Protein AF-A0A7W1RVR1-F1 (afdb_monomer_lite)

Structure (mmCIF, N/CA/C/O backbone):
data_AF-A0A7W1RVR1-F1
#
_entry.id   AF-A0A7W1RVR1-F1
#
loop_
_atom_site.group_PDB
_atom_site.id
_atom_site.type_symbol
_atom_site.label_atom_id
_atom_site.label_alt_id
_atom_site.label_comp_id
_atom_site.label_asym_id
_atom_site.label_entity_id
_atom_site.label_seq_id
_atom_site.pdbx_PDB_ins_code
_atom_site.Cartn_x
_atom_site.Cartn_y
_atom_site.Cartn_z
_atom_site.occupancy
_atom_site.B_iso_or_equiv
_atom_site.auth_seq_id
_atom_site.auth_comp_id
_atom_site.auth_asym_id
_atom_site.auth_atom_id
_atom_site.pdbx_PDB_model_num
ATOM 1 N N . ARG A 1 1 ? -21.016 -3.087 19.671 1.00 61.09 1 ARG A N 1
ATOM 2 C CA . ARG A 1 1 ? -20.432 -4.435 19.435 1.00 61.09 1 ARG A CA 1
ATOM 3 C C . ARG A 1 1 ? -19.611 -4.490 18.148 1.00 61.09 1 ARG A C 1
ATOM 5 O O . ARG A 1 1 ? -18.468 -4.891 18.239 1.00 61.09 1 ARG A O 1
ATOM 12 N N . GLN A 1 2 ? -20.128 -4.036 16.999 1.00 77.38 2 GLN A N 1
ATOM 13 C CA . GLN A 1 2 ? -19.439 -4.163 15.698 1.00 77.38 2 GLN A CA 1
ATOM 14 C C . GLN A 1 2 ? -18.038 -3.514 15.628 1.00 77.38 2 GLN A C 1
ATOM 16 O O . GLN A 1 2 ? -17.162 -4.081 14.994 1.00 77.38 2 GLN A O 1
ATOM 21 N N . ILE A 1 3 ? -17.794 -2.399 16.334 1.00 85.44 3 ILE A N 1
ATOM 22 C CA . ILE A 1 3 ? -16.462 -1.758 16.410 1.00 85.44 3 ILE A CA 1
ATOM 23 C C . ILE A 1 3 ? -15.432 -2.667 17.089 1.00 85.44 3 ILE A C 1
ATOM 25 O O . ILE A 1 3 ? -14.316 -2.808 16.605 1.00 85.44 3 ILE A O 1
ATOM 29 N N . ALA A 1 4 ? -15.809 -3.308 18.196 1.00 85.00 4 ALA A N 1
ATOM 30 C CA . ALA A 1 4 ? -14.904 -4.069 19.058 1.00 85.00 4 ALA A CA 1
ATOM 31 C C . ALA A 1 4 ? -14.282 -5.305 18.383 1.00 85.00 4 ALA A C 1
ATOM 33 O O . ALA A 1 4 ? -13.246 -5.781 18.828 1.00 85.00 4 ALA A O 1
ATOM 34 N N . THR A 1 5 ? -14.918 -5.824 17.332 1.00 87.44 5 THR A N 1
ATOM 35 C CA . THR A 1 5 ? -14.501 -7.043 16.623 1.00 87.44 5 THR A CA 1
ATOM 36 C C . THR A 1 5 ? -14.170 -6.795 15.150 1.00 87.44 5 THR A C 1
ATOM 38 O O . THR A 1 5 ? -14.006 -7.753 14.403 1.00 87.44 5 THR A O 1
ATOM 41 N N . ALA A 1 6 ? -14.141 -5.536 14.705 1.00 92.69 6 ALA A N 1
ATOM 42 C CA . ALA A 1 6 ? -13.803 -5.188 13.329 1.00 92.69 6 ALA A CA 1
ATOM 43 C C . ALA A 1 6 ? -12.314 -5.455 13.043 1.00 92.69 6 ALA A C 1
ATOM 45 O O . ALA A 1 6 ? -11.460 -5.127 13.870 1.00 92.69 6 ALA A O 1
ATOM 46 N N . ASP A 1 7 ? -12.005 -6.016 11.874 1.00 93.00 7 ASP A N 1
ATOM 47 C CA . ASP A 1 7 ? -10.626 -6.237 11.434 1.00 93.00 7 ASP A CA 1
ATOM 48 C C . ASP A 1 7 ? -10.039 -4.929 10.883 1.00 93.00 7 ASP A C 1
ATOM 50 O O . ASP A 1 7 ? -10.547 -4.359 9.917 1.00 93.00 7 ASP A O 1
ATOM 54 N N . GLN A 1 8 ? -8.956 -4.436 11.490 1.00 93.25 8 GLN A N 1
ATOM 55 C CA . GLN A 1 8 ? -8.316 -3.190 11.060 1.00 93.25 8 GLN A CA 1
ATOM 56 C C . GLN A 1 8 ? -7.695 -3.315 9.662 1.00 93.25 8 GLN A C 1
ATOM 58 O O . GLN A 1 8 ? -7.536 -2.308 8.967 1.00 93.25 8 GLN A O 1
ATOM 63 N N . ARG A 1 9 ? -7.384 -4.543 9.226 1.00 93.50 9 ARG A N 1
ATOM 64 C CA . ARG A 1 9 ? -6.828 -4.814 7.895 1.00 93.50 9 ARG A CA 1
ATOM 65 C C . ARG A 1 9 ? -7.814 -4.507 6.775 1.00 93.50 9 ARG A C 1
ATOM 67 O O . ARG A 1 9 ? -7.392 -4.262 5.656 1.00 93.50 9 ARG A O 1
ATOM 74 N N . GLU A 1 10 ? -9.113 -4.437 7.070 1.00 93.62 10 GLU A N 1
ATOM 75 C CA . GLU A 1 10 ? -10.102 -3.967 6.096 1.00 93.62 10 GLU A CA 1
ATOM 76 C C . GLU A 1 10 ? -9.943 -2.475 5.767 1.00 93.62 10 GLU A C 1
ATOM 78 O O . GLU A 1 10 ? -10.401 -2.032 4.717 1.00 93.62 10 GLU A O 1
ATOM 83 N N . LEU A 1 11 ? -9.309 -1.689 6.648 1.00 94.38 11 LEU A N 1
ATOM 84 C CA . LEU A 1 11 ? -9.061 -0.261 6.438 1.00 94.38 11 LEU A CA 1
ATOM 85 C C . LEU A 1 11 ? -7.697 -0.015 5.794 1.00 94.38 11 LEU A C 1
ATOM 87 O O . LEU A 1 11 ? -7.586 0.783 4.857 1.00 94.38 11 LEU A O 1
ATOM 91 N N . ILE A 1 12 ? -6.662 -0.675 6.313 1.00 95.06 12 ILE A N 1
ATOM 92 C CA . ILE A 1 12 ? -5.272 -0.463 5.915 1.00 95.06 12 ILE A CA 1
ATOM 93 C C . ILE A 1 12 ? -4.506 -1.778 5.834 1.00 95.06 12 ILE A C 1
ATOM 95 O O . ILE A 1 12 ? -4.597 -2.627 6.714 1.00 95.06 12 ILE A O 1
ATOM 99 N N . GLU A 1 13 ? -3.664 -1.904 4.819 1.00 94.69 13 GLU A N 1
ATOM 100 C CA . GLU A 1 13 ? -2.787 -3.052 4.647 1.00 94.69 13 GLU A CA 1
ATOM 101 C C . GLU A 1 13 ? -1.345 -2.606 4.419 1.00 94.69 13 GLU A C 1
ATOM 103 O O . GLU A 1 13 ? -1.063 -1.664 3.674 1.00 94.69 13 GLU A O 1
ATOM 108 N N . TYR A 1 14 ? -0.418 -3.330 5.037 1.00 94.38 14 TYR A N 1
ATOM 109 C CA . TYR A 1 14 ? 0.996 -3.266 4.701 1.00 94.38 14 TYR A CA 1
ATOM 110 C C . TYR A 1 14 ? 1.325 -4.457 3.802 1.00 94.38 14 TYR A C 1
ATOM 112 O O . TYR A 1 14 ? 1.321 -5.603 4.251 1.00 94.38 14 TYR A O 1
ATOM 120 N N . ARG A 1 15 ? 1.550 -4.191 2.514 1.00 94.69 15 ARG A N 1
ATOM 121 C CA . ARG A 1 15 ? 1.734 -5.215 1.479 1.00 94.69 15 ARG A CA 1
ATOM 122 C C . ARG A 1 15 ? 3.191 -5.293 1.045 1.00 94.69 15 ARG A C 1
ATOM 124 O O . ARG A 1 15 ? 3.850 -4.263 0.901 1.00 94.69 15 ARG A O 1
ATOM 131 N N . ARG A 1 16 ? 3.662 -6.503 0.740 1.00 96.56 16 ARG A N 1
ATOM 132 C CA . ARG A 1 16 ? 4.866 -6.724 -0.073 1.00 96.56 16 ARG A CA 1
ATOM 133 C C . ARG A 1 16 ? 4.431 -6.956 -1.510 1.00 96.56 16 ARG A C 1
ATOM 135 O O . ARG A 1 16 ? 3.526 -7.739 -1.766 1.00 96.56 16 ARG A O 1
ATOM 142 N N . THR A 1 17 ? 5.029 -6.226 -2.439 1.00 97.50 17 THR A N 1
ATOM 143 C CA . THR A 1 17 ? 4.596 -6.211 -3.838 1.00 97.50 17 THR A CA 1
ATOM 144 C C . THR A 1 17 ? 5.780 -6.281 -4.795 1.00 97.50 17 THR A C 1
ATOM 146 O O . THR A 1 17 ? 6.923 -6.082 -4.391 1.00 97.50 17 THR A O 1
ATOM 149 N N . ALA A 1 18 ? 5.538 -6.571 -6.069 1.00 97.69 18 ALA A N 1
ATOM 150 C CA . ALA A 1 18 ? 6.589 -6.749 -7.060 1.00 97.69 18 ALA A CA 1
ATOM 151 C C . ALA A 1 18 ? 7.508 -5.517 -7.178 1.00 97.69 18 ALA A C 1
ATOM 153 O O . ALA A 1 18 ? 7.054 -4.373 -7.334 1.00 97.69 18 ALA A O 1
ATOM 154 N N . CYS A 1 19 ? 8.820 -5.770 -7.153 1.00 97.25 19 CYS A N 1
ATOM 155 C CA . CYS A 1 19 ? 9.823 -4.789 -7.552 1.00 97.25 19 CYS A CA 1
ATOM 156 C C . CYS A 1 19 ? 9.846 -4.650 -9.084 1.00 97.25 19 CYS A C 1
ATOM 158 O O . CYS A 1 19 ? 9.251 -5.450 -9.809 1.00 97.25 19 CYS A O 1
ATOM 160 N N . ARG A 1 20 ? 10.564 -3.641 -9.590 1.00 97.69 20 ARG A N 1
ATOM 161 C CA . ARG A 1 20 ? 10.651 -3.341 -11.031 1.00 97.69 20 ARG A CA 1
ATOM 162 C C . ARG A 1 20 ? 11.251 -4.464 -11.880 1.00 97.69 20 ARG A C 1
ATOM 164 O O . ARG A 1 20 ? 11.086 -4.434 -13.088 1.00 97.69 20 ARG A O 1
ATOM 171 N N . TYR A 1 21 ? 11.893 -5.443 -11.262 1.00 97.88 21 TYR A N 1
ATOM 172 C CA . TYR A 1 21 ? 12.620 -6.513 -11.937 1.00 97.88 21 TYR A CA 1
ATOM 173 C C . TYR A 1 21 ? 11.928 -7.872 -11.800 1.00 97.88 21 TYR A C 1
ATOM 175 O O . TYR A 1 21 ? 12.167 -8.760 -12.606 1.00 97.88 21 TYR A O 1
ATOM 183 N N . CYS A 1 22 ? 11.019 -8.033 -10.826 1.00 97.50 22 CYS A N 1
ATOM 184 C CA . CYS A 1 22 ? 10.376 -9.312 -10.486 1.00 97.50 22 CYS A CA 1
ATOM 185 C C . CYS A 1 22 ? 9.814 -10.070 -11.691 1.00 97.50 22 CYS A C 1
ATOM 187 O O . CYS A 1 22 ? 9.899 -11.290 -11.738 1.00 97.50 22 CYS A O 1
ATOM 189 N N . HIS A 1 23 ? 9.208 -9.349 -12.633 1.00 97.00 23 HIS A N 1
ATOM 190 C CA . HIS A 1 23 ? 8.495 -9.937 -13.767 1.00 97.00 23 HIS A CA 1
ATOM 191 C C . HIS A 1 23 ? 8.995 -9.406 -15.114 1.00 97.00 23 HIS A C 1
ATOM 193 O O . HIS A 1 23 ? 8.296 -9.542 -16.120 1.00 97.00 23 HIS A O 1
ATOM 199 N N . GLY A 1 24 ? 10.173 -8.776 -15.129 1.00 96.75 24 GLY A N 1
ATOM 200 C CA . GLY A 1 24 ? 10.844 -8.375 -16.361 1.00 96.75 24 GLY A CA 1
ATOM 201 C C . GLY A 1 24 ? 11.454 -9.580 -17.074 1.00 96.75 24 GLY A C 1
ATOM 202 O O . GLY A 1 24 ? 11.754 -10.603 -16.453 1.00 96.75 24 GLY A O 1
ATOM 203 N N . ARG A 1 25 ? 11.642 -9.473 -18.393 1.00 95.81 25 ARG A N 1
ATOM 204 C CA . ARG A 1 25 ? 12.375 -10.495 -19.159 1.00 95.81 25 ARG A CA 1
ATOM 205 C C . ARG A 1 25 ? 13.773 -10.657 -18.564 1.00 95.81 25 ARG A C 1
ATOM 207 O O . ARG A 1 25 ? 14.455 -9.660 -18.381 1.00 95.81 25 ARG A O 1
ATOM 214 N N . SER A 1 26 ? 14.155 -11.887 -18.219 1.00 94.94 26 SER A N 1
ATOM 215 C CA . SER A 1 26 ? 15.440 -12.195 -17.566 1.00 94.94 26 SER A CA 1
ATOM 216 C C . SER A 1 26 ? 15.720 -11.391 -16.284 1.00 94.94 26 SER A C 1
ATOM 218 O O . SER A 1 26 ? 16.876 -11.170 -15.946 1.00 94.94 26 SER A O 1
ATOM 220 N N . TYR A 1 27 ? 14.672 -10.960 -15.571 1.00 96.25 27 TYR A N 1
ATOM 221 C CA . TYR A 1 27 ? 14.761 -10.039 -14.431 1.00 96.25 27 TYR A CA 1
ATOM 222 C C . TYR A 1 27 ? 15.372 -8.667 -14.749 1.00 96.25 27 TYR A C 1
ATOM 224 O O . TYR A 1 27 ? 15.849 -7.995 -13.843 1.00 96.25 27 TYR A O 1
ATOM 232 N N . ASP A 1 28 ? 15.317 -8.207 -16.000 1.00 96.94 28 ASP A N 1
ATOM 233 C CA . ASP A 1 28 ? 15.694 -6.837 -16.354 1.00 96.94 28 ASP A CA 1
ATOM 234 C C . ASP A 1 28 ? 14.623 -5.819 -15.923 1.00 96.94 28 ASP A C 1
ATOM 236 O O . ASP A 1 28 ? 13.469 -6.157 -15.636 1.00 96.94 28 ASP A O 1
ATOM 240 N N . TYR A 1 29 ? 14.993 -4.533 -15.895 1.00 97.06 29 TYR A N 1
ATOM 241 C CA . TYR A 1 29 ? 14.100 -3.459 -15.450 1.00 97.06 29 TYR A CA 1
ATOM 242 C C . TYR A 1 29 ? 12.839 -3.382 -16.319 1.00 97.06 29 TYR A C 1
ATOM 244 O O . TYR A 1 29 ? 12.897 -3.049 -17.506 1.00 97.06 29 TYR A O 1
ATOM 252 N N . GLN A 1 30 ? 11.684 -3.636 -15.708 1.00 97.38 30 GLN A N 1
ATOM 253 C CA . GLN A 1 30 ? 10.386 -3.583 -16.358 1.00 97.38 30 GLN A CA 1
ATOM 254 C C . GLN A 1 30 ? 9.750 -2.199 -16.210 1.00 97.38 30 GLN A C 1
ATOM 256 O O . GLN A 1 30 ? 9.581 -1.644 -15.115 1.00 97.38 30 GLN A O 1
ATOM 261 N N . ARG A 1 31 ? 9.315 -1.654 -17.342 1.00 97.19 31 ARG A N 1
ATOM 262 C CA . ARG A 1 31 ? 8.587 -0.387 -17.419 1.00 97.19 31 ARG A CA 1
ATOM 263 C C . ARG A 1 31 ? 7.086 -0.644 -17.488 1.00 97.19 31 ARG A C 1
ATOM 265 O O . ARG A 1 31 ? 6.612 -1.688 -17.934 1.00 97.19 31 ARG A O 1
ATOM 272 N N . THR A 1 32 ? 6.289 0.327 -17.063 1.00 97.19 32 THR A N 1
ATOM 273 C CA . THR A 1 32 ? 4.871 0.355 -17.438 1.00 97.19 32 THR A CA 1
ATOM 274 C C . THR A 1 32 ? 4.757 0.632 -18.938 1.00 97.19 32 THR A C 1
ATOM 276 O O . THR A 1 32 ? 5.664 1.188 -19.560 1.00 97.19 32 THR A O 1
ATOM 279 N N . ARG A 1 33 ? 3.605 0.307 -19.530 1.00 96.00 33 ARG A N 1
ATOM 280 C CA . ARG A 1 33 ? 3.318 0.633 -20.938 1.00 96.00 33 ARG A CA 1
ATOM 281 C C . ARG A 1 33 ? 3.525 2.113 -21.260 1.00 96.00 33 ARG A C 1
ATOM 283 O O . ARG A 1 33 ? 4.079 2.448 -22.302 1.00 96.00 33 ARG A O 1
ATOM 290 N N . GLY A 1 34 ? 3.094 2.992 -20.354 1.00 96.69 34 GLY A N 1
ATOM 291 C CA . GLY A 1 34 ? 3.227 4.438 -20.519 1.00 96.69 34 GLY A CA 1
ATOM 292 C C . GLY A 1 34 ? 4.680 4.912 -20.472 1.00 96.69 34 GLY A C 1
ATOM 293 O O . GLY A 1 34 ? 5.082 5.705 -21.322 1.00 96.69 34 GLY A O 1
ATOM 294 N N . GLU A 1 35 ? 5.466 4.401 -19.520 1.00 96.62 35 GLU A N 1
ATOM 295 C CA . GLU A 1 35 ? 6.897 4.712 -19.395 1.00 96.62 35 GLU A CA 1
ATOM 296 C C . GLU A 1 35 ? 7.670 4.249 -20.636 1.00 96.62 35 GLU A C 1
ATOM 298 O O . GLU A 1 35 ? 8.357 5.056 -21.254 1.00 96.62 35 GLU A O 1
ATOM 303 N N . LEU A 1 36 ? 7.486 2.998 -21.076 1.00 95.88 36 LEU A N 1
ATOM 304 C CA . LEU A 1 36 ? 8.197 2.475 -22.247 1.00 95.88 36 LEU A CA 1
ATOM 305 C C . LEU A 1 36 ? 7.842 3.243 -23.528 1.00 95.88 36 LEU A C 1
ATOM 307 O O . LEU A 1 36 ? 8.725 3.577 -24.311 1.00 95.88 36 LEU A O 1
ATOM 311 N N . ALA A 1 37 ? 6.564 3.571 -23.739 1.00 95.75 37 ALA A N 1
ATOM 312 C CA . ALA A 1 37 ? 6.140 4.357 -24.898 1.00 95.75 37 ALA A CA 1
ATOM 313 C C . ALA A 1 37 ? 6.686 5.794 -24.867 1.00 95.75 37 ALA A C 1
ATOM 315 O O . ALA A 1 37 ? 6.967 6.382 -25.913 1.00 95.75 37 ALA A O 1
ATOM 316 N N . LYS A 1 38 ? 6.816 6.395 -23.679 1.00 96.12 38 LYS A N 1
ATOM 317 C CA . LYS A 1 38 ? 7.451 7.707 -23.512 1.00 96.12 38 LYS A CA 1
ATOM 318 C C . LYS A 1 38 ? 8.938 7.636 -23.859 1.00 96.12 38 LYS A C 1
ATOM 320 O O . LYS A 1 38 ? 9.390 8.450 -24.661 1.00 96.12 38 LYS A O 1
ATOM 325 N N . ASP A 1 39 ? 9.648 6.654 -23.318 1.00 94.69 39 ASP A N 1
ATOM 326 C CA . ASP A 1 39 ? 11.086 6.486 -23.533 1.00 94.69 39 ASP A CA 1
ATOM 327 C C . ASP A 1 39 ? 11.392 6.158 -24.998 1.00 94.69 39 ASP A C 1
ATOM 329 O O . ASP A 1 39 ? 12.298 6.749 -25.583 1.00 94.69 39 ASP A O 1
ATOM 333 N N . ARG A 1 40 ? 10.565 5.318 -25.634 1.00 93.75 40 ARG A N 1
ATOM 334 C CA . ARG A 1 40 ? 10.669 5.018 -27.066 1.00 93.75 40 ARG A CA 1
ATOM 335 C C . ARG A 1 40 ? 10.502 6.265 -27.929 1.00 93.75 40 ARG A C 1
ATOM 337 O O . ARG A 1 40 ? 11.341 6.511 -28.783 1.00 93.75 40 ARG A O 1
ATOM 344 N N . ARG A 1 41 ? 9.480 7.091 -27.677 1.00 94.06 41 ARG A N 1
ATOM 345 C CA . ARG A 1 41 ? 9.282 8.356 -28.414 1.00 94.06 41 ARG A CA 1
ATOM 346 C C . ARG A 1 41 ? 10.441 9.330 -28.218 1.00 94.06 41 ARG A C 1
ATOM 348 O O . ARG A 1 41 ? 10.859 9.987 -29.167 1.00 94.06 41 ARG A O 1
ATOM 355 N N . ALA A 1 42 ? 10.958 9.433 -26.994 1.00 93.06 42 ALA A N 1
ATOM 356 C CA . ALA A 1 42 ? 12.112 10.278 -26.706 1.00 93.06 42 ALA A CA 1
ATOM 357 C C . ALA A 1 42 ? 13.350 9.797 -27.478 1.00 93.06 42 ALA A C 1
ATOM 359 O O . ALA A 1 42 ? 14.042 10.606 -28.092 1.00 93.06 42 ALA A O 1
ATOM 360 N N . TRP A 1 43 ? 13.582 8.488 -27.512 1.00 92.06 43 TRP A N 1
ATOM 361 C CA . TRP A 1 43 ? 14.668 7.887 -28.274 1.00 92.06 43 TRP A CA 1
ATOM 362 C C . TRP A 1 43 ? 14.498 8.063 -29.794 1.00 92.06 43 TRP A C 1
ATOM 364 O O . TRP A 1 43 ? 15.428 8.503 -30.465 1.00 92.06 43 TRP A O 1
ATOM 374 N N . GLU A 1 44 ? 13.297 7.834 -30.334 1.00 91.38 44 GLU A N 1
ATOM 375 C CA . GLU A 1 44 ? 12.970 8.069 -31.751 1.00 91.38 44 GLU A CA 1
ATOM 376 C C . GLU A 1 44 ? 13.211 9.529 -32.158 1.00 91.38 44 GLU A C 1
ATOM 378 O O . GLU A 1 44 ? 13.669 9.794 -33.265 1.00 91.38 44 GLU A O 1
ATOM 383 N N . SER A 1 45 ? 12.952 10.489 -31.264 1.00 91.00 45 SER A N 1
ATOM 384 C CA . SER A 1 45 ? 13.199 11.912 -31.538 1.00 91.00 45 SER A CA 1
ATOM 385 C C . SER A 1 45 ? 14.685 12.292 -31.587 1.00 91.00 45 SER A C 1
ATOM 387 O O . SER A 1 45 ? 15.038 13.308 -32.181 1.00 91.00 45 SER A O 1
ATOM 389 N N . GLN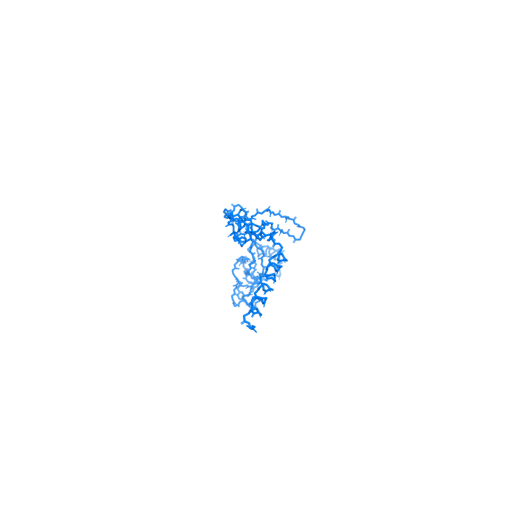 A 1 46 ? 15.553 11.485 -30.969 1.00 88.25 46 GLN A N 1
ATOM 390 C CA . GLN A 1 46 ? 17.005 11.692 -30.923 1.00 88.25 46 GLN A CA 1
ATOM 391 C C . GLN A 1 46 ? 17.741 10.919 -32.025 1.00 88.25 46 GLN A C 1
ATOM 393 O O . GLN A 1 46 ? 18.915 11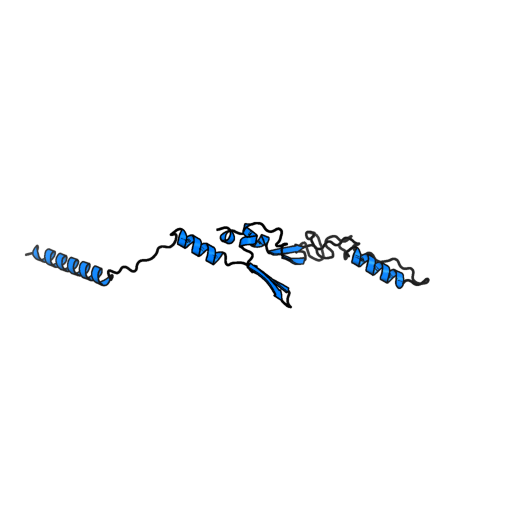.183 -32.288 1.00 88.25 46 GLN A O 1
ATOM 398 N N . GLN A 1 47 ? 17.054 9.988 -32.691 1.00 84.62 47 GLN A N 1
ATOM 399 C CA . GLN A 1 47 ? 17.593 9.254 -33.824 1.00 84.62 47 GLN A CA 1
ATOM 400 C C . GLN A 1 47 ? 17.924 10.197 -34.982 1.00 84.62 47 GLN A C 1
ATOM 402 O O . GLN A 1 47 ? 17.087 10.946 -35.487 1.00 84.62 47 GLN A O 1
ATOM 407 N N . THR A 1 48 ? 19.164 10.109 -35.453 1.00 77.69 48 THR A N 1
ATOM 408 C CA . THR A 1 48 ? 19.608 10.780 -36.676 1.00 77.69 48 THR A CA 1
ATOM 409 C C . THR A 1 48 ? 19.808 9.744 -37.774 1.00 77.69 48 THR A C 1
ATOM 411 O O . THR A 1 48 ? 20.004 8.562 -37.508 1.00 77.69 48 THR A O 1
ATOM 414 N N . ARG A 1 49 ? 19.827 10.170 -39.044 1.00 65.31 49 ARG A N 1
ATOM 415 C CA . ARG A 1 49 ? 20.072 9.256 -40.180 1.00 65.31 49 ARG A CA 1
ATOM 416 C C . ARG A 1 49 ? 21.390 8.464 -40.066 1.00 65.31 49 ARG A C 1
ATOM 418 O O . ARG A 1 49 ? 21.507 7.446 -40.738 1.00 65.31 49 ARG A O 1
ATOM 425 N N . ALA A 1 50 ? 22.341 8.926 -39.248 1.00 64.56 50 ALA A N 1
ATOM 426 C CA . ALA A 1 50 ? 23.655 8.320 -39.041 1.00 64.56 50 ALA A CA 1
ATOM 427 C C . ALA A 1 50 ? 23.756 7.411 -37.796 1.00 64.56 50 ALA A C 1
ATOM 429 O O . ALA A 1 50 ? 24.662 6.589 -37.741 1.00 64.56 50 ALA A O 1
ATOM 430 N N . SER A 1 51 ? 22.843 7.521 -36.824 1.00 62.94 51 SER A N 1
ATOM 431 C CA . SER A 1 51 ? 22.808 6.686 -35.612 1.00 62.94 51 SER A CA 1
ATOM 432 C C . SER A 1 51 ? 21.455 5.989 -35.556 1.00 62.94 51 SER A C 1
ATOM 434 O O . SER A 1 51 ? 20.494 6.498 -34.984 1.00 62.94 51 SER A O 1
ATOM 436 N N . LYS A 1 52 ? 21.388 4.841 -36.240 1.00 65.06 52 LYS A N 1
ATOM 437 C CA . LYS A 1 52 ? 20.261 3.907 -36.189 1.00 65.06 52 LYS A CA 1
ATOM 438 C C . LYS A 1 52 ? 20.611 2.727 -35.302 1.00 65.06 52 LYS A C 1
ATOM 440 O O . LYS A 1 52 ? 20.749 1.606 -35.784 1.00 65.06 52 LYS A O 1
ATOM 445 N N . ASP A 1 53 ? 20.763 2.996 -34.016 1.00 81.00 53 ASP A N 1
ATOM 446 C CA . ASP A 1 53 ? 20.802 1.911 -33.043 1.00 81.00 53 ASP A CA 1
ATOM 447 C C . ASP A 1 53 ? 19.387 1.349 -32.846 1.00 81.00 53 ASP A C 1
ATOM 449 O O . ASP A 1 53 ? 18.403 1.914 -33.338 1.00 81.00 53 ASP A O 1
ATOM 453 N N . ASN A 1 54 ? 19.275 0.209 -32.166 1.00 87.31 54 ASN A N 1
ATOM 454 C CA . ASN A 1 54 ? 17.990 -0.353 -31.755 1.00 87.31 54 ASN A CA 1
ATOM 455 C C . ASN A 1 54 ? 17.592 0.203 -30.384 1.00 87.31 54 ASN A C 1
ATOM 457 O O . ASN A 1 54 ? 18.447 0.465 -29.541 1.00 87.31 54 ASN A O 1
ATOM 461 N N . PHE A 1 55 ? 16.290 0.380 -30.159 1.00 90.06 55 PHE A N 1
ATOM 462 C CA . PHE A 1 55 ? 15.786 0.812 -28.859 1.00 90.06 55 PHE A CA 1
ATOM 463 C C . PHE A 1 55 ? 15.949 -0.320 -27.850 1.00 90.06 55 PHE A C 1
ATOM 465 O O . PHE A 1 55 ? 15.481 -1.433 -28.096 1.00 90.06 55 PHE A O 1
ATOM 472 N N . ASP A 1 56 ? 16.567 -0.020 -26.712 1.00 91.00 56 ASP A N 1
ATOM 473 C CA . ASP A 1 56 ? 16.659 -0.964 -25.608 1.00 91.00 56 ASP A CA 1
ATOM 474 C C . ASP A 1 56 ? 15.321 -1.053 -24.865 1.00 91.00 56 ASP A C 1
ATOM 476 O O . ASP A 1 56 ? 14.866 -0.111 -24.208 1.00 91.00 56 ASP A O 1
ATOM 480 N N . GLU A 1 57 ? 14.676 -2.210 -24.973 1.00 92.12 57 GLU A N 1
ATOM 481 C CA . GLU A 1 57 ? 13.434 -2.485 -24.261 1.00 92.12 57 GLU A CA 1
ATOM 482 C C . GLU A 1 57 ? 13.649 -2.907 -22.805 1.00 92.12 57 GLU A C 1
ATOM 484 O O . GLU A 1 57 ? 12.674 -2.929 -22.046 1.00 92.12 57 GLU A O 1
ATOM 489 N N . ALA A 1 58 ? 14.882 -3.250 -22.417 1.00 94.31 58 ALA A N 1
ATOM 490 C CA . ALA A 1 58 ? 15.222 -3.861 -21.138 1.00 94.31 58 ALA A CA 1
ATOM 491 C C . ALA A 1 58 ? 14.262 -5.029 -20.803 1.00 94.31 58 ALA A C 1
ATOM 493 O O . ALA A 1 58 ? 13.975 -5.893 -21.644 1.00 94.31 58 ALA A O 1
ATOM 494 N N . GLY A 1 59 ? 13.673 -5.008 -19.603 1.00 94.44 59 GLY A N 1
ATOM 495 C CA . GLY A 1 59 ? 12.721 -6.011 -19.122 1.00 94.44 59 GLY A CA 1
ATOM 496 C C . GLY A 1 59 ? 11.346 -5.977 -19.793 1.00 94.44 59 GLY A C 1
ATOM 497 O O . GLY A 1 59 ? 10.504 -6.813 -19.464 1.00 94.44 59 GLY A O 1
ATOM 498 N N . GLY A 1 60 ? 11.112 -5.059 -20.736 1.00 94.88 60 GLY A N 1
ATOM 499 C CA . GLY A 1 60 ? 9.858 -4.913 -21.473 1.00 94.88 60 GLY A CA 1
ATOM 500 C C . GLY A 1 60 ? 8.822 -4.025 -20.779 1.00 94.88 60 GLY A C 1
ATOM 501 O O . GLY A 1 60 ? 9.107 -3.319 -19.806 1.00 94.88 60 GLY A O 1
ATOM 502 N N . ASP A 1 61 ? 7.599 -4.035 -21.314 1.00 93.81 61 ASP A N 1
ATOM 503 C CA . ASP A 1 61 ? 6.451 -3.341 -20.737 1.00 93.81 61 ASP A CA 1
ATOM 504 C C . ASP A 1 61 ? 5.669 -4.231 -19.755 1.00 93.81 61 ASP A C 1
ATOM 506 O O . ASP A 1 61 ? 5.963 -5.408 -19.548 1.00 93.81 61 ASP A O 1
ATOM 510 N N . GLY A 1 62 ? 4.631 -3.658 -19.142 1.00 94.56 62 GLY A N 1
ATOM 511 C CA . GLY A 1 62 ? 3.685 -4.413 -18.320 1.00 94.56 62 GLY A CA 1
ATOM 512 C C . GLY A 1 62 ? 4.046 -4.509 -16.842 1.00 94.56 62 GLY A C 1
ATOM 513 O O . GLY A 1 62 ? 3.440 -5.319 -16.138 1.00 94.56 62 GLY A O 1
ATOM 514 N N . PHE A 1 63 ? 4.962 -3.665 -16.347 1.00 97.38 63 PHE A N 1
ATOM 515 C CA . PHE A 1 63 ? 5.185 -3.557 -14.908 1.00 97.38 63 PHE A CA 1
ATOM 516 C C . PHE A 1 63 ? 3.860 -3.281 -14.196 1.00 97.38 63 PHE A C 1
ATOM 518 O O . PHE A 1 63 ? 3.200 -2.267 -14.442 1.00 97.38 63 PHE A O 1
ATOM 525 N N . ASN A 1 64 ? 3.487 -4.193 -13.304 1.00 96.38 64 ASN A N 1
ATOM 526 C CA . ASN A 1 64 ? 2.364 -4.017 -12.409 1.00 96.38 64 ASN A CA 1
ATOM 527 C C . ASN A 1 64 ? 2.870 -4.078 -10.976 1.00 96.38 64 ASN A C 1
ATOM 529 O O . ASN A 1 64 ? 3.214 -5.137 -10.450 1.00 96.38 64 ASN A O 1
ATOM 533 N N . ALA A 1 65 ? 2.846 -2.908 -10.357 1.00 94.75 65 ALA A N 1
ATOM 534 C CA . ALA A 1 65 ? 3.286 -2.696 -9.006 1.00 94.75 65 ALA A CA 1
ATOM 535 C C . ALA A 1 65 ? 2.500 -3.562 -8.006 1.00 94.75 65 ALA A C 1
ATOM 537 O O . ALA A 1 65 ? 3.071 -3.935 -6.999 1.00 94.75 65 ALA A O 1
ATOM 538 N N . THR A 1 66 ? 1.234 -3.907 -8.254 1.00 95.25 66 THR A N 1
ATOM 539 C CA . THR A 1 66 ? 0.393 -4.638 -7.289 1.00 95.25 66 THR A CA 1
ATOM 540 C C . THR A 1 66 ? 0.539 -6.156 -7.349 1.00 95.25 66 THR A C 1
ATOM 542 O O . THR A 1 66 ? -0.150 -6.838 -6.598 1.00 95.25 66 THR A O 1
ATOM 545 N N . ARG A 1 67 ? 1.344 -6.702 -8.268 1.00 96.38 67 ARG A N 1
ATOM 546 C CA . ARG A 1 67 ? 1.570 -8.153 -8.346 1.00 96.38 67 ARG A CA 1
ATOM 547 C C . ARG A 1 67 ? 2.377 -8.631 -7.149 1.00 96.38 67 ARG A C 1
ATOM 549 O O . ARG A 1 67 ? 3.145 -7.859 -6.576 1.00 96.38 67 ARG A O 1
ATOM 556 N N . ASP A 1 68 ? 2.257 -9.915 -6.846 1.00 97.19 68 ASP A N 1
ATOM 557 C CA . ASP A 1 68 ? 3.113 -10.545 -5.850 1.00 97.19 68 ASP A CA 1
ATOM 558 C C . ASP A 1 68 ? 4.586 -10.516 -6.298 1.00 97.19 68 ASP A C 1
ATOM 560 O O . ASP A 1 68 ? 4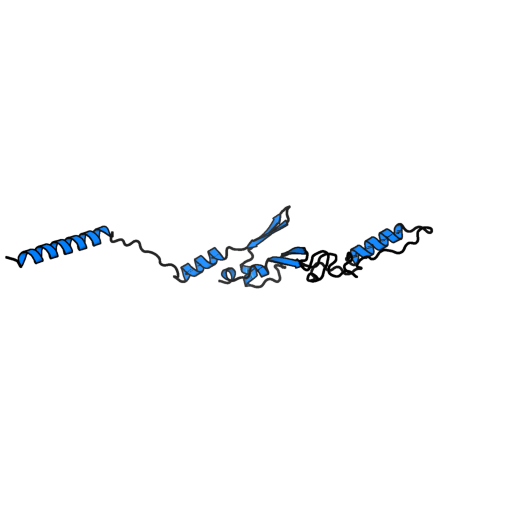.873 -10.559 -7.508 1.00 97.19 68 ASP A O 1
ATOM 564 N N . PRO A 1 69 ? 5.534 -10.414 -5.351 1.00 97.88 69 PRO A N 1
ATOM 565 C CA . PRO A 1 69 ? 6.957 -10.536 -5.641 1.00 97.88 69 PRO A CA 1
ATOM 566 C C . PRO A 1 69 ? 7.275 -11.894 -6.271 1.00 97.88 69 PRO A C 1
ATOM 568 O O . PRO A 1 69 ? 6.689 -12.912 -5.908 1.00 97.88 69 PRO A O 1
ATOM 571 N N . HIS A 1 70 ? 8.218 -11.925 -7.213 1.00 97.12 70 HIS A N 1
ATOM 572 C CA . HIS A 1 70 ? 8.683 -13.197 -7.759 1.00 97.12 70 HIS A CA 1
ATOM 573 C C . HIS A 1 70 ? 9.674 -13.838 -6.773 1.00 97.12 70 HIS A C 1
ATOM 575 O O . HIS A 1 70 ? 10.675 -13.185 -6.468 1.00 97.12 70 HIS A O 1
ATOM 581 N N . PRO A 1 71 ? 9.457 -15.086 -6.308 1.00 97.38 71 PRO A N 1
ATOM 582 C CA . PRO A 1 71 ? 10.269 -15.705 -5.252 1.00 97.38 71 PRO A CA 1
ATOM 583 C C . PRO A 1 71 ? 11.752 -15.816 -5.624 1.00 97.38 71 PRO A C 1
ATOM 585 O O . PRO A 1 71 ? 12.620 -15.636 -4.782 1.00 97.38 71 PRO A O 1
ATOM 588 N N . GLU A 1 72 ? 12.046 -16.040 -6.904 1.00 97.38 72 GLU A N 1
ATOM 589 C CA . GLU A 1 72 ? 13.417 -16.145 -7.426 1.00 97.38 72 GLU A CA 1
ATOM 590 C C . GLU A 1 72 ? 13.973 -14.820 -7.979 1.00 97.38 72 GLU A C 1
ATOM 592 O O . GLU A 1 72 ? 14.972 -14.819 -8.689 1.00 97.38 72 GLU A O 1
ATOM 597 N N . CYS A 1 73 ? 13.327 -13.677 -7.710 1.00 97.62 73 CYS A N 1
ATOM 598 C CA . CYS A 1 73 ? 13.839 -12.396 -8.196 1.00 97.62 73 CYS A CA 1
ATOM 599 C C . CYS A 1 73 ? 15.239 -12.129 -7.610 1.00 97.62 73 CYS A C 1
ATOM 601 O O . CYS A 1 73 ? 15.347 -12.043 -6.389 1.00 97.62 73 CYS A O 1
ATOM 603 N N . PRO A 1 74 ? 16.286 -11.927 -8.429 1.00 97.25 74 PRO A N 1
ATOM 604 C CA . PRO A 1 74 ? 17.645 -11.710 -7.935 1.00 97.25 74 PRO A CA 1
ATOM 605 C C . PRO A 1 74 ? 17.827 -10.332 -7.286 1.00 97.25 74 PRO A C 1
ATOM 607 O O . PRO A 1 74 ? 18.733 -10.152 -6.485 1.00 97.25 74 PRO A O 1
ATOM 610 N N . GLU A 1 75 ? 16.956 -9.371 -7.603 1.00 97.12 75 GLU A N 1
ATOM 611 C CA . GLU A 1 75 ? 17.057 -7.994 -7.106 1.00 97.12 75 GLU A CA 1
ATOM 612 C C . GLU A 1 75 ? 16.435 -7.824 -5.721 1.00 97.12 75 GLU A C 1
ATOM 614 O O . GLU A 1 75 ? 16.990 -7.159 -4.852 1.00 97.12 75 GLU A O 1
ATOM 619 N N . CYS A 1 76 ? 15.257 -8.415 -5.501 1.00 97.12 76 CYS A N 1
ATOM 620 C CA . CYS A 1 76 ? 14.578 -8.338 -4.208 1.00 97.12 76 CYS A CA 1
ATOM 621 C C . CYS A 1 76 ? 14.560 -9.664 -3.445 1.00 97.12 76 CYS A C 1
ATOM 623 O O . CYS A 1 76 ? 13.912 -9.724 -2.412 1.00 97.12 76 CYS A O 1
ATOM 625 N N . PHE A 1 77 ? 15.188 -10.728 -3.949 1.00 97.06 77 PHE A N 1
ATOM 626 C CA . PHE A 1 77 ? 15.275 -12.046 -3.301 1.00 97.06 77 PHE A CA 1
ATOM 627 C C . PHE A 1 77 ? 13.919 -12.622 -2.855 1.00 97.06 77 PHE A C 1
ATOM 629 O O . PHE A 1 77 ? 13.804 -13.212 -1.787 1.00 97.06 77 PHE A O 1
ATOM 636 N N . GLY A 1 78 ? 12.860 -12.382 -3.635 1.00 96.94 78 GLY A N 1
ATOM 637 C CA . GLY A 1 78 ? 11.496 -12.800 -3.283 1.00 96.94 78 GLY A CA 1
ATOM 638 C C . GLY A 1 78 ? 10.775 -11.942 -2.240 1.00 96.94 78 GLY A C 1
ATOM 639 O O . GLY A 1 78 ? 9.572 -12.098 -2.061 1.00 96.94 78 GLY A O 1
ATOM 640 N N . GLU A 1 79 ? 11.451 -10.982 -1.615 1.00 97.19 79 GLU A N 1
ATOM 641 C CA . GLU A 1 79 ? 10.884 -10.143 -0.554 1.00 97.19 79 GLU A CA 1
ATOM 642 C C . GLU A 1 79 ? 9.959 -9.038 -1.093 1.00 97.19 79 GLU A C 1
ATOM 644 O O . GLU A 1 79 ? 8.964 -8.665 -0.470 1.00 97.19 79 GLU A O 1
ATOM 649 N N . GLY A 1 80 ? 10.269 -8.503 -2.274 1.00 97.06 80 GLY A N 1
ATOM 650 C CA . GLY A 1 80 ? 9.515 -7.415 -2.895 1.00 97.06 80 GLY A CA 1
ATOM 651 C C . GLY A 1 80 ? 9.625 -6.073 -2.167 1.00 97.06 80 GLY A C 1
ATOM 652 O O . GLY A 1 80 ? 10.423 -5.885 -1.251 1.00 97.06 80 GLY A O 1
ATOM 653 N N . VAL A 1 81 ? 8.803 -5.120 -2.602 1.00 97.69 81 VAL A N 1
ATOM 654 C CA . VAL A 1 81 ? 8.777 -3.731 -2.130 1.00 97.69 81 VAL A CA 1
ATOM 655 C C . VAL A 1 81 ? 7.569 -3.507 -1.236 1.00 97.69 81 VAL A C 1
ATOM 657 O O . VAL A 1 81 ? 6.437 -3.852 -1.600 1.00 97.69 81 VAL A O 1
ATOM 660 N N . GLU A 1 82 ? 7.812 -2.906 -0.081 1.00 96.12 82 GLU A N 1
ATOM 661 C CA . GLU A 1 82 ? 6.791 -2.502 0.865 1.00 96.12 82 GLU A CA 1
ATOM 662 C C . GLU A 1 82 ? 5.915 -1.371 0.336 1.00 96.12 82 GLU A C 1
ATOM 664 O O . GLU A 1 82 ? 6.391 -0.369 -0.201 1.00 96.12 82 GLU A O 1
ATOM 669 N N . ARG A 1 83 ? 4.599 -1.520 0.501 1.00 94.44 83 ARG A N 1
ATOM 670 C CA . ARG A 1 83 ? 3.629 -0.466 0.215 1.00 94.44 83 ARG A CA 1
ATOM 671 C C . ARG A 1 83 ? 2.496 -0.482 1.219 1.00 94.44 83 ARG A C 1
ATOM 673 O O . ARG A 1 83 ? 1.919 -1.527 1.510 1.00 94.44 83 ARG A O 1
ATOM 680 N N . VAL A 1 84 ? 2.138 0.709 1.682 1.00 93.25 84 VAL A N 1
ATOM 681 C CA . VAL A 1 84 ? 0.913 0.931 2.447 1.00 93.25 84 VAL A CA 1
ATOM 682 C C . VAL A 1 84 ? -0.244 1.073 1.464 1.00 93.25 84 VAL A C 1
ATOM 684 O O . VAL A 1 84 ? -0.169 1.853 0.513 1.00 93.25 84 VAL A O 1
ATOM 687 N N . TYR A 1 85 ? -1.312 0.318 1.691 1.00 93.75 85 TYR A N 1
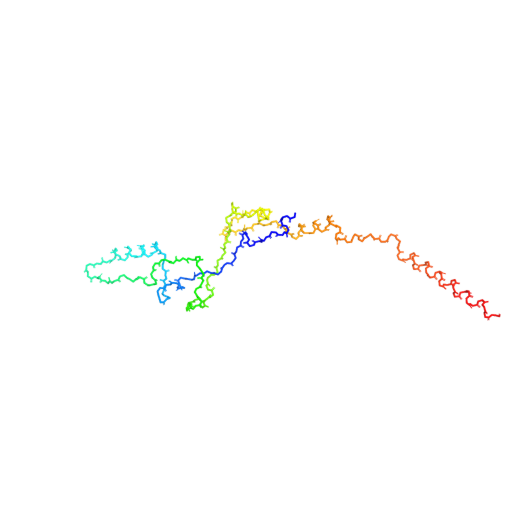ATOM 688 C CA . TYR A 1 85 ? -2.540 0.382 0.918 1.00 93.75 85 TYR A CA 1
ATOM 689 C C . TYR A 1 85 ? -3.702 0.758 1.831 1.00 93.75 85 TYR A C 1
ATOM 691 O O . TYR A 1 85 ? -3.968 0.083 2.820 1.00 93.75 85 TYR A O 1
ATOM 699 N N . VAL A 1 86 ? -4.394 1.840 1.490 1.00 94.62 86 VAL A N 1
ATOM 700 C CA . VAL A 1 86 ? -5.618 2.264 2.174 1.00 94.62 86 VAL A CA 1
ATOM 701 C C . VAL A 1 86 ? -6.801 1.840 1.314 1.00 94.62 86 VAL A C 1
ATOM 703 O O . VAL A 1 86 ? -6.842 2.149 0.121 1.00 94.62 86 VAL A O 1
ATOM 706 N N . HIS A 1 87 ? -7.746 1.117 1.906 1.00 95.00 87 HIS A N 1
ATOM 707 C CA . HIS A 1 87 ? -8.909 0.602 1.190 1.00 95.00 87 HIS A CA 1
ATOM 708 C C . HIS A 1 87 ? -9.897 1.718 0.837 1.00 95.00 87 HIS A C 1
ATOM 710 O O . HIS A 1 87 ? -9.996 2.738 1.520 1.00 95.00 87 HIS A O 1
ATOM 716 N N . ASP A 1 88 ? -10.659 1.515 -0.242 1.00 94.75 88 ASP A N 1
ATOM 717 C CA . ASP A 1 88 ? -11.737 2.429 -0.621 1.00 94.75 88 ASP A CA 1
ATOM 718 C C . ASP A 1 88 ? -12.848 2.372 0.430 1.00 94.75 88 ASP A C 1
ATOM 720 O O . ASP A 1 88 ? -13.563 1.373 0.552 1.00 94.75 88 ASP A O 1
ATOM 724 N N . THR A 1 89 ? -13.015 3.475 1.158 1.00 93.44 89 THR A N 1
ATOM 725 C CA . THR A 1 89 ? -13.963 3.578 2.269 1.00 93.44 89 THR A CA 1
ATOM 726 C C . THR A 1 89 ? -15.412 3.329 1.849 1.00 93.44 89 THR A C 1
ATOM 728 O O . THR A 1 89 ? -16.224 2.912 2.669 1.00 93.44 89 THR A O 1
ATOM 731 N N . ARG A 1 90 ? -15.748 3.500 0.562 1.00 93.31 90 ARG A N 1
ATOM 732 C CA . ARG A 1 90 ? -17.092 3.235 0.016 1.00 93.31 90 ARG A CA 1
ATOM 733 C C . ARG A 1 90 ? -17.422 1.746 -0.092 1.00 93.31 90 ARG A C 1
ATOM 735 O O . ARG A 1 90 ? -18.570 1.402 -0.354 1.00 93.31 90 ARG A O 1
ATOM 742 N N . ARG A 1 91 ? -16.419 0.873 0.028 1.00 94.38 91 ARG A N 1
ATOM 743 C CA . ARG A 1 91 ? -16.535 -0.582 -0.163 1.00 94.38 91 ARG A CA 1
ATOM 744 C C . ARG A 1 91 ? -16.215 -1.380 1.100 1.00 94.38 91 ARG A C 1
ATOM 746 O O . ARG A 1 91 ? -16.055 -2.594 1.022 1.00 94.38 91 ARG A O 1
ATOM 753 N N . LEU A 1 92 ? -16.107 -0.706 2.240 1.00 93.81 92 LEU A N 1
ATOM 754 C CA . LEU A 1 92 ? -15.858 -1.340 3.529 1.00 93.81 92 LEU A CA 1
ATOM 755 C C . LEU A 1 92 ? -17.075 -2.138 4.004 1.00 93.81 92 LEU A C 1
ATOM 757 O O . LEU A 1 92 ? -18.220 -1.789 3.704 1.00 93.81 92 LEU A O 1
ATOM 761 N N . SER A 1 93 ? -16.826 -3.188 4.788 1.00 94.00 93 SER A N 1
ATOM 762 C CA . SER A 1 93 ? -17.892 -3.883 5.506 1.00 94.00 93 SER A CA 1
ATOM 763 C C . SER A 1 93 ? -18.567 -2.956 6.524 1.00 94.00 93 SER A C 1
ATOM 765 O O . SER A 1 93 ? -17.998 -1.954 6.960 1.00 94.00 93 SER A O 1
ATOM 767 N N . ALA A 1 94 ? -19.777 -3.310 6.963 1.00 93.12 94 ALA A N 1
ATOM 768 C CA . ALA A 1 94 ? -20.477 -2.553 8.001 1.00 93.12 94 ALA A CA 1
ATOM 769 C C . ALA A 1 94 ? -19.653 -2.437 9.302 1.00 93.12 94 ALA A C 1
ATOM 771 O O . ALA A 1 94 ? -19.627 -1.376 9.921 1.00 93.12 94 ALA A O 1
ATOM 772 N N . SER A 1 95 ? -18.927 -3.493 9.690 1.00 92.69 95 SER A N 1
ATOM 773 C CA . SER A 1 95 ? -18.041 -3.481 10.861 1.00 92.69 95 SER A CA 1
ATOM 774 C C . SER A 1 95 ? -16.848 -2.545 10.689 1.00 92.69 95 SER A C 1
ATOM 776 O O . SER A 1 95 ? -16.565 -1.758 11.594 1.00 92.69 95 SER A O 1
ATOM 778 N N . ALA A 1 96 ? -16.181 -2.583 9.533 1.00 93.38 96 ALA A N 1
ATOM 779 C CA . ALA A 1 96 ? -15.058 -1.697 9.242 1.00 93.38 96 ALA A CA 1
ATOM 780 C C . ALA A 1 96 ? -15.502 -0.228 9.129 1.00 93.38 96 ALA A C 1
ATOM 782 O O . ALA A 1 96 ? -14.802 0.663 9.608 1.00 93.38 96 ALA A O 1
ATOM 783 N N . LEU A 1 97 ? -16.699 0.033 8.589 1.00 93.94 97 LEU A N 1
ATOM 784 C CA . LEU A 1 97 ? -17.305 1.368 8.583 1.00 93.94 97 LEU A CA 1
ATOM 785 C C . LEU A 1 97 ? -17.550 1.900 9.995 1.00 93.94 97 LEU A C 1
ATOM 787 O O . LEU A 1 97 ? -17.272 3.065 10.251 1.00 93.94 97 LEU A O 1
ATOM 791 N N . CYS A 1 98 ? -18.031 1.066 10.922 1.00 93.50 98 CYS A N 1
ATOM 792 C CA . CYS A 1 98 ? -18.183 1.487 12.314 1.00 93.50 98 CYS A CA 1
ATOM 793 C C . CYS A 1 98 ? -16.836 1.782 12.989 1.00 93.50 98 CYS A C 1
ATOM 795 O O . CYS A 1 98 ? -16.785 2.613 13.890 1.00 93.50 98 CYS A O 1
ATOM 797 N 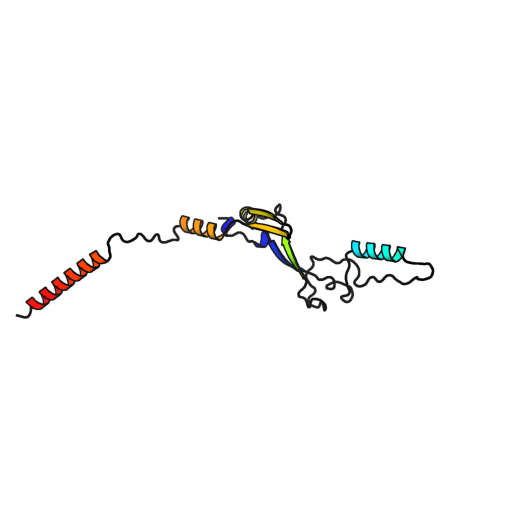N . LEU A 1 99 ? -15.761 1.087 12.601 1.00 95.06 99 LEU A N 1
ATOM 798 C CA . LEU A 1 99 ? -14.415 1.326 13.126 1.00 95.06 99 LEU A CA 1
ATOM 799 C C . LEU A 1 99 ? -13.788 2.611 12.563 1.00 95.06 99 LEU A C 1
ATOM 801 O O . LEU A 1 99 ? -13.019 3.274 13.260 1.00 95.06 99 LEU A O 1
ATOM 805 N N . TYR A 1 100 ? -14.105 2.962 11.318 1.00 95.56 100 TYR A N 1
ATOM 806 C CA . TYR A 1 100 ? -13.562 4.121 10.619 1.00 95.56 100 TYR A CA 1
ATOM 807 C C . TYR A 1 100 ? -14.010 5.446 11.256 1.00 95.56 100 TYR A C 1
ATOM 809 O O . TYR A 1 100 ? -15.184 5.802 11.220 1.00 95.56 100 TYR A O 1
ATOM 817 N N . ALA A 1 101 ? -13.054 6.215 11.786 1.00 95.19 101 ALA A N 1
ATOM 818 C CA . ALA A 1 101 ? -13.315 7.514 12.416 1.00 95.19 101 ALA A CA 1
ATOM 819 C C . ALA A 1 101 ? -13.015 8.709 11.489 1.00 95.19 101 ALA A C 1
ATOM 821 O O . ALA A 1 101 ? -13.396 9.841 11.788 1.00 95.19 101 ALA A O 1
ATOM 822 N N . GLY A 1 102 ? -12.311 8.485 10.376 1.00 94.75 102 GLY A N 1
ATOM 823 C CA . GLY A 1 102 ? -11.985 9.517 9.392 1.00 94.75 102 GLY A CA 1
ATOM 824 C C . GLY A 1 102 ? -10.583 9.377 8.806 1.00 94.75 102 GLY A C 1
ATOM 825 O O . GLY A 1 102 ? -9.826 8.473 9.147 1.00 94.75 102 GLY A O 1
ATOM 826 N N . VAL A 1 103 ? -10.216 10.316 7.937 1.00 95.81 103 VAL A N 1
ATOM 827 C CA . VAL A 1 103 ? -8.882 10.414 7.329 1.00 95.81 103 VAL A CA 1
ATOM 828 C C . VAL A 1 103 ? -8.354 11.827 7.517 1.00 95.81 103 VAL A C 1
ATOM 830 O O . VAL A 1 103 ? -9.085 12.804 7.349 1.00 95.81 103 VAL A O 1
ATOM 833 N N . LYS A 1 104 ? -7.068 11.937 7.846 1.00 96.06 104 LYS A N 1
ATOM 834 C CA . LYS A 1 104 ? -6.333 13.197 7.879 1.00 96.06 104 LYS A CA 1
ATOM 835 C C . LYS A 1 104 ? -5.231 13.155 6.828 1.00 96.06 104 LYS A C 1
ATOM 837 O O . LYS A 1 104 ? -4.368 12.285 6.861 1.00 96.06 104 LYS A O 1
ATOM 842 N N . VAL A 1 105 ? -5.256 14.115 5.911 1.00 95.62 105 VAL A N 1
ATOM 843 C CA . VAL A 1 105 ? -4.180 14.311 4.936 1.00 95.62 105 VAL A CA 1
ATOM 844 C C . VAL A 1 105 ? -3.174 15.290 5.531 1.00 95.62 105 VAL A C 1
ATOM 846 O O . VAL A 1 105 ? -3.543 16.383 5.964 1.00 95.62 105 VAL A O 1
ATOM 849 N N . THR A 1 106 ? -1.913 14.885 5.592 1.00 94.31 106 THR A N 1
ATOM 850 C CA . THR A 1 106 ? -0.787 15.687 6.072 1.00 94.31 106 THR A CA 1
ATOM 851 C C . THR A 1 106 ? 0.210 15.911 4.936 1.00 94.31 106 THR A C 1
ATOM 853 O O . THR A 1 106 ? 0.066 15.370 3.840 1.00 94.31 106 THR A O 1
ATOM 856 N N . LYS A 1 107 ? 1.237 16.728 5.188 1.00 94.75 107 LYS A N 1
ATOM 857 C CA . LYS A 1 107 ? 2.341 16.919 4.238 1.00 94.75 107 LYS A CA 1
ATOM 858 C C . LYS A 1 107 ? 3.109 15.616 3.984 1.00 94.75 107 LYS A C 1
ATOM 860 O O . LYS A 1 107 ? 3.596 15.411 2.877 1.00 94.75 107 LYS A O 1
ATOM 865 N N . ASP A 1 108 ? 3.184 14.759 4.998 1.00 92.25 108 ASP A N 1
ATOM 866 C CA . ASP A 1 108 ? 3.976 13.529 4.980 1.00 92.25 108 ASP A CA 1
ATOM 867 C C . ASP A 1 108 ? 3.164 12.304 4.528 1.00 92.25 108 ASP A C 1
ATOM 869 O O . ASP A 1 108 ? 3.731 11.237 4.308 1.00 92.25 108 ASP A O 1
ATOM 873 N N . GLY A 1 109 ? 1.841 12.436 4.360 1.00 90.19 109 GLY A N 1
ATOM 874 C CA . GLY A 1 109 ? 1.000 11.368 3.829 1.00 90.19 109 GLY A CA 1
ATOM 875 C C . GLY A 1 109 ? -0.434 11.367 4.352 1.00 90.19 109 GLY A C 1
ATOM 876 O O . GLY A 1 109 ? -1.025 12.403 4.646 1.00 90.19 109 GLY A O 1
ATOM 877 N N . ILE A 1 110 ? -1.019 10.173 4.419 1.00 92.38 110 ILE A N 1
ATOM 878 C CA . ILE A 1 110 ? -2.407 9.945 4.827 1.00 92.38 110 ILE A CA 1
ATOM 879 C C . ILE A 1 110 ? -2.407 9.196 6.158 1.00 92.38 110 ILE A C 1
ATOM 881 O O . ILE A 1 110 ? -1.811 8.130 6.275 1.00 92.38 110 ILE A O 1
ATOM 885 N N . GLU A 1 111 ? -3.118 9.737 7.142 1.00 93.62 111 GLU A N 1
ATOM 886 C CA . GLU A 1 111 ? -3.350 9.118 8.445 1.00 93.62 111 GLU A CA 1
ATOM 887 C C . GLU A 1 111 ? -4.814 8.660 8.527 1.00 93.62 111 GLU A C 1
ATOM 889 O O . GLU A 1 111 ? -5.741 9.477 8.469 1.00 93.62 111 GLU A O 1
ATOM 894 N N . VAL A 1 112 ? -5.030 7.348 8.646 1.00 95.00 112 VAL A N 1
ATOM 895 C CA . VAL A 1 112 ? -6.364 6.758 8.829 1.00 95.00 112 VAL A CA 1
ATOM 896 C C . VAL A 1 112 ? -6.682 6.710 10.318 1.00 95.00 112 VAL A C 1
ATOM 898 O O . VAL A 1 112 ? -5.946 6.110 11.099 1.00 95.00 112 VAL A O 1
ATOM 901 N N . LYS A 1 113 ? -7.788 7.338 10.714 1.00 95.44 113 LYS A N 1
ATOM 902 C CA . LYS A 1 113 ? -8.252 7.371 12.100 1.00 95.44 113 LYS A CA 1
ATOM 903 C C . LYS A 1 113 ? -9.272 6.271 12.344 1.00 95.44 113 LYS A C 1
ATOM 905 O O . LYS A 1 113 ? -10.188 6.066 11.547 1.00 95.44 113 LYS A O 1
ATOM 910 N N . MET A 1 114 ? -9.139 5.615 13.488 1.00 95.69 114 MET A N 1
ATOM 911 C CA . MET A 1 114 ? -10.012 4.534 13.934 1.00 95.69 114 MET A CA 1
ATOM 912 C C . MET A 1 114 ? -10.563 4.846 15.323 1.00 95.69 114 MET A C 1
ATOM 914 O O . MET A 1 114 ? -9.912 5.525 16.118 1.00 95.69 114 MET A O 1
ATOM 918 N N . HIS A 1 115 ? -11.760 4.349 15.616 1.00 94.75 115 HIS A N 1
ATOM 919 C CA . HIS A 1 115 ? -12.303 4.363 16.969 1.00 94.75 115 HIS A CA 1
ATOM 920 C C . HIS A 1 115 ? -11.542 3.389 17.881 1.00 94.75 115 HIS A C 1
ATOM 922 O O . HIS A 1 115 ? -11.050 2.353 17.434 1.00 94.75 115 HIS A O 1
ATOM 928 N N . ASP A 1 116 ? -11.463 3.708 19.176 1.00 92.75 116 ASP A N 1
ATOM 929 C CA . ASP A 1 116 ? -10.789 2.860 20.162 1.00 92.75 116 ASP A CA 1
ATOM 930 C C . ASP A 1 116 ? -11.614 1.591 20.448 1.00 92.75 116 ASP A C 1
ATOM 932 O O . ASP A 1 116 ? -12.637 1.593 21.149 1.00 92.75 116 ASP A O 1
ATOM 936 N N . GLN A 1 117 ? -11.151 0.474 19.887 1.00 91.62 117 GLN A N 1
ATOM 937 C CA . GLN A 1 117 ? -11.766 -0.836 20.081 1.00 91.62 117 GLN A CA 1
ATOM 938 C C . GLN A 1 117 ? -11.625 -1.330 21.520 1.00 91.62 117 GLN A C 1
ATOM 940 O O . GLN A 1 117 ? -12.534 -1.988 22.025 1.00 91.62 117 GLN A O 1
ATOM 945 N N . ARG A 1 118 ? -10.524 -0.997 22.203 1.00 91.25 118 ARG A N 1
ATOM 946 C CA . ARG A 1 118 ? -10.282 -1.411 23.587 1.00 91.25 118 ARG A CA 1
ATOM 947 C C . ARG A 1 118 ? -11.241 -0.702 24.531 1.00 91.25 118 ARG A C 1
ATOM 949 O O . ARG A 1 118 ? -11.834 -1.369 25.374 1.00 91.25 118 ARG A O 1
ATOM 956 N N . ALA A 1 119 ? -11.437 0.605 24.368 1.00 90.81 119 ALA A N 1
ATOM 957 C CA . ALA A 1 119 ? -12.442 1.345 25.134 1.00 90.81 119 ALA A CA 1
ATOM 958 C C . ALA A 1 119 ? -13.838 0.731 24.935 1.00 90.81 119 ALA A C 1
ATOM 960 O O . ALA A 1 119 ? -14.527 0.410 25.901 1.00 90.81 119 ALA A O 1
ATOM 961 N N . THR A 1 120 ? -14.190 0.427 23.680 1.00 89.38 120 THR A N 1
ATOM 962 C CA . THR A 1 120 ? -15.464 -0.229 23.351 1.00 89.38 120 THR A CA 1
ATOM 963 C C . THR A 1 120 ? -15.597 -1.609 24.013 1.00 89.38 120 THR A C 1
ATOM 965 O O . THR A 1 120 ? -16.673 -1.960 24.495 1.00 89.38 120 THR A O 1
ATOM 968 N N . LEU A 1 121 ? -14.525 -2.408 24.054 1.00 91.19 121 LEU A N 1
ATOM 969 C CA . LEU A 1 121 ? -14.510 -3.715 24.723 1.00 91.19 121 LEU A CA 1
ATOM 970 C C . LEU A 1 121 ? -14.700 -3.591 26.236 1.00 91.19 121 LEU A C 1
ATOM 972 O O . LEU A 1 121 ? -15.456 -4.368 26.813 1.00 91.19 121 LEU A O 1
ATOM 976 N N . VAL A 1 122 ? -14.056 -2.610 26.868 1.00 91.81 122 VAL A N 1
ATOM 977 C CA . VAL A 1 122 ? -14.212 -2.337 28.303 1.00 91.81 122 VAL A CA 1
ATOM 978 C C . VAL A 1 122 ? -15.650 -1.931 28.622 1.00 91.81 122 VAL A C 1
ATOM 980 O O . VAL A 1 122 ? -16.230 -2.442 29.577 1.00 91.81 122 VAL A O 1
ATOM 983 N N . ASP A 1 123 ? -16.260 -1.073 27.808 1.00 90.38 123 ASP A N 1
ATOM 984 C CA . ASP A 1 123 ? -17.650 -0.659 28.015 1.00 90.38 123 ASP A CA 1
ATOM 985 C C . ASP A 1 123 ? -18.628 -1.825 27.840 1.00 90.38 123 ASP A C 1
ATOM 987 O O . ASP A 1 123 ? -19.573 -1.967 28.619 1.00 90.38 123 ASP A O 1
ATOM 991 N N . ILE A 1 124 ? -18.365 -2.714 26.875 1.00 89.69 124 ILE A N 1
ATOM 992 C CA . ILE A 1 124 ? -19.126 -3.958 26.710 1.00 89.69 124 ILE A CA 1
ATOM 993 C C . ILE A 1 124 ? -18.952 -4.864 27.935 1.00 89.69 124 ILE A C 1
ATOM 995 O O . ILE A 1 124 ? -19.947 -5.354 28.460 1.00 89.69 124 ILE A O 1
ATOM 999 N N . ALA A 1 125 ? -17.723 -5.071 28.410 1.00 90.69 125 ALA A N 1
ATOM 1000 C CA . ALA A 1 125 ? -17.440 -5.909 29.574 1.00 90.69 125 ALA A CA 1
ATOM 1001 C C . ALA A 1 125 ? -18.114 -5.370 30.848 1.00 90.69 125 ALA A C 1
ATOM 1003 O O . ALA A 1 125 ? -18.688 -6.143 31.615 1.00 90.69 125 ALA A O 1
ATOM 1004 N N . ARG A 1 126 ? -18.138 -4.043 31.033 1.00 89.94 126 ARG A N 1
ATOM 1005 C CA . ARG A 1 126 ? -18.850 -3.385 32.139 1.00 89.94 126 ARG A CA 1
ATOM 1006 C C . ARG A 1 126 ? -20.353 -3.583 32.037 1.00 89.94 126 ARG A C 1
ATOM 1008 O O . ARG A 1 126 ? -20.985 -3.940 33.023 1.00 89.94 126 ARG A O 1
ATOM 1015 N N . HIS A 1 127 ? -20.916 -3.419 30.844 1.00 88.75 127 HIS A N 1
ATOM 1016 C CA . HIS A 1 127 ? -22.341 -3.645 30.623 1.00 88.75 127 HIS A CA 1
ATOM 1017 C C . HIS A 1 127 ? -22.756 -5.113 30.822 1.00 88.75 127 HIS A C 1
ATOM 1019 O O . HIS A 1 127 ? -23.888 -5.384 31.207 1.00 88.75 127 HIS A O 1
ATOM 1025 N N . LEU A 1 128 ? -21.843 -6.059 30.584 1.00 91.19 128 LEU A N 1
ATOM 1026 C CA . LEU A 1 128 ? -22.055 -7.490 30.816 1.00 91.19 128 LEU A CA 1
ATOM 1027 C C . LEU A 1 128 ? -21.767 -7.933 32.263 1.00 91.19 128 LEU A C 1
ATOM 1029 O O . LEU A 1 128 ? -21.900 -9.118 32.552 1.00 91.19 128 LEU A O 1
ATOM 1033 N N . GLY A 1 129 ? -21.364 -7.023 33.158 1.00 88.50 129 GLY A N 1
ATOM 1034 C CA . GLY A 1 129 ? -21.043 -7.360 34.549 1.00 88.50 129 GLY A CA 1
ATOM 1035 C C . GLY A 1 129 ? -19.777 -8.209 34.709 1.00 88.50 129 GLY A C 1
ATOM 1036 O O . GLY A 1 129 ? -19.649 -8.938 35.683 1.00 88.50 129 GLY A O 1
ATOM 1037 N N . MET A 1 130 ? -18.841 -8.143 33.755 1.00 90.31 130 MET A N 1
ATOM 1038 C CA . MET A 1 130 ? -17.589 -8.916 33.797 1.00 90.31 130 MET A CA 1
ATOM 1039 C C . MET A 1 130 ? -16.548 -8.347 34.773 1.00 90.31 130 MET A C 1
ATOM 1041 O O . MET A 1 130 ? -15.504 -8.962 34.972 1.00 90.31 130 MET A O 1
ATOM 1045 N N . PHE A 1 131 ? -16.792 -7.162 35.337 1.00 86.81 131 PHE A N 1
ATOM 1046 C CA . PHE A 1 131 ? -15.942 -6.574 36.366 1.00 86.81 131 PHE A CA 1
ATOM 1047 C C . PHE A 1 131 ? -16.586 -6.784 37.732 1.00 86.81 131 PHE A C 1
ATOM 1049 O O . PHE A 1 131 ? -17.754 -6.450 37.921 1.00 86.81 131 PHE A O 1
ATOM 1056 N N . GLU A 1 132 ? -15.809 -7.291 38.685 1.00 80.44 132 GLU A N 1
ATOM 1057 C CA . GLU A 1 132 ? -16.200 -7.298 40.090 1.00 80.44 132 GLU A CA 1
ATOM 1058 C C . GLU A 1 132 ? -16.106 -5.868 40.626 1.00 80.44 132 GLU A C 1
ATOM 1060 O O . GLU A 1 132 ? -15.023 -5.286 40.733 1.00 80.44 132 GLU A O 1
ATOM 1065 N N . GLU A 1 133 ? -17.253 -5.275 40.939 1.00 68.88 133 GLU A N 1
ATOM 1066 C CA . GLU A 1 133 ? -17.294 -4.019 41.672 1.00 68.88 133 GLU A CA 1
ATOM 1067 C C . GLU A 1 133 ? -16.955 -4.343 43.127 1.00 68.88 133 GLU A C 1
ATOM 1069 O O . GLU A 1 133 ? -17.787 -4.839 43.887 1.00 68.88 133 GLU A O 1
ATOM 1074 N N . ARG A 1 134 ? -15.684 -4.152 43.501 1.00 64.44 134 ARG A N 1
ATOM 1075 C CA . ARG A 1 134 ? -15.246 -4.335 44.884 1.00 64.44 134 ARG A CA 1
ATOM 1076 C C . ARG A 1 134 ? -15.927 -3.266 45.728 1.00 64.44 134 ARG A C 1
ATOM 1078 O O . ARG A 1 134 ? -15.459 -2.130 45.793 1.00 64.44 134 ARG A O 1
ATOM 1085 N N . VAL A 1 135 ? -17.038 -3.633 46.357 1.00 66.12 135 VAL A N 1
ATOM 1086 C CA . VAL A 1 135 ? -17.621 -2.852 47.442 1.00 66.12 135 VAL A CA 1
ATOM 1087 C C . VAL A 1 135 ? -16.538 -2.789 48.520 1.00 66.12 135 VAL A C 1
ATOM 1089 O O . VAL A 1 135 ? -16.076 -3.847 48.951 1.00 66.12 135 VAL A O 1
ATOM 1092 N N . PRO A 1 136 ? -16.031 -1.602 48.899 1.00 61.59 136 PRO A N 1
ATOM 1093 C CA . PRO A 1 136 ? -15.149 -1.524 50.048 1.00 61.59 136 PRO A CA 1
ATOM 1094 C C . PRO A 1 136 ? -15.952 -2.043 51.237 1.00 61.59 136 PRO A C 1
ATOM 1096 O O . PRO A 1 136 ? -17.009 -1.490 51.539 1.00 61.59 136 PRO A O 1
ATOM 1099 N N . ASP A 1 137 ? -15.492 -3.133 51.851 1.00 62.28 137 ASP A N 1
ATOM 1100 C CA . ASP A 1 137 ? -16.102 -3.681 53.055 1.00 62.28 137 ASP A CA 1
ATOM 1101 C C . ASP A 1 137 ? -16.184 -2.550 54.090 1.00 62.28 137 ASP A C 1
ATOM 1103 O O . ASP A 1 137 ? -15.181 -2.096 54.637 1.00 62.28 137 ASP A O 1
ATOM 1107 N N . THR A 1 138 ? -17.389 -2.019 54.308 1.00 56.94 138 THR A N 1
ATOM 1108 C CA . THR A 1 138 ? -17.639 -0.936 55.272 1.00 56.94 138 THR A CA 1
ATOM 1109 C C . THR A 1 138 ? -17.568 -1.424 56.719 1.00 56.94 138 THR A C 1
ATOM 1111 O O . THR A 1 138 ? -17.677 -0.626 57.645 1.00 56.94 138 THR A O 1
ATOM 1114 N N . GLU A 1 139 ? -17.371 -2.724 56.928 1.00 58.75 139 GLU A N 1
ATOM 1115 C CA . GLU A 1 139 ? -16.918 -3.272 58.199 1.00 58.75 139 GLU A CA 1
ATOM 1116 C C . GLU A 1 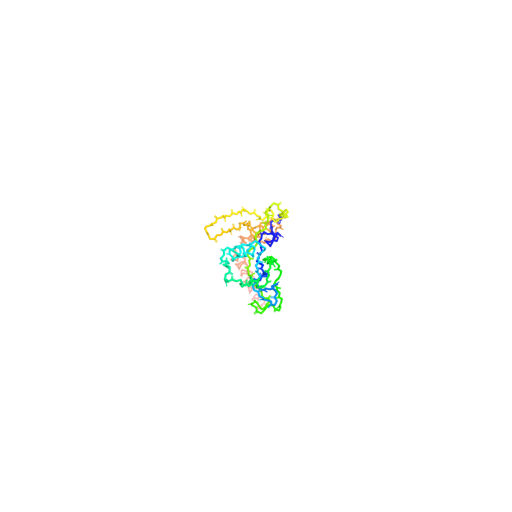139 ? -15.394 -3.289 58.158 1.00 58.75 139 GLU A C 1
ATOM 1118 O O . GLU A 1 139 ? -14.795 -4.184 57.568 1.00 58.75 139 GLU A O 1
ATOM 1123 N N . THR A 1 140 ? -14.771 -2.268 58.747 1.00 64.25 140 THR A N 1
ATOM 1124 C CA . THR A 1 140 ? -13.320 -2.220 58.921 1.00 64.25 140 THR A CA 1
ATOM 1125 C C . THR A 1 140 ? -12.837 -3.554 59.482 1.00 64.25 140 THR A C 1
ATOM 1127 O O . THR A 1 140 ? -13.353 -4.027 60.497 1.00 64.25 140 THR A O 1
ATOM 1130 N N . ASP A 1 141 ? -11.836 -4.158 58.840 1.00 64.62 141 ASP A N 1
ATOM 1131 C CA . ASP A 1 141 ? -11.198 -5.393 59.312 1.00 64.62 141 ASP A CA 1
ATOM 1132 C C . ASP A 1 141 ? -10.825 -5.302 60.803 1.00 64.62 141 ASP A C 1
ATOM 1134 O O . ASP A 1 141 ? -10.902 -6.289 61.529 1.00 64.62 141 ASP A O 1
ATOM 1138 N N . ASP A 1 142 ? -10.546 -4.093 61.296 1.00 66.12 142 ASP A N 1
ATOM 1139 C CA . ASP A 1 142 ? -10.340 -3.781 62.710 1.00 66.12 142 ASP A CA 1
ATOM 1140 C C . ASP A 1 142 ? -11.497 -4.215 63.627 1.00 66.12 142 ASP A C 1
ATOM 1142 O O . ASP A 1 142 ? -11.241 -4.757 64.703 1.00 66.12 142 ASP A O 1
ATOM 1146 N N . ALA A 1 143 ? -12.759 -4.034 63.226 1.00 70.69 143 ALA A N 1
ATOM 1147 C CA . ALA A 1 143 ? -13.923 -4.444 64.016 1.00 70.69 143 ALA A CA 1
ATOM 1148 C C . ALA A 1 143 ? -14.042 -5.975 64.094 1.00 70.69 143 ALA A C 1
ATOM 1150 O O . ALA A 1 143 ? -14.324 -6.536 65.158 1.00 70.69 143 ALA A O 1
ATOM 1151 N N . ARG A 1 144 ? -13.751 -6.679 62.994 1.00 70.88 144 ARG A N 1
ATOM 1152 C CA . ARG A 1 144 ? -13.722 -8.151 62.960 1.00 70.88 144 ARG A CA 1
ATOM 1153 C C . ARG A 1 144 ? -12.547 -8.710 63.759 1.00 70.88 144 ARG A C 1
ATOM 1155 O O . ARG A 1 144 ? -12.729 -9.649 64.530 1.00 70.88 144 ARG A O 1
ATOM 1162 N N . ILE A 1 145 ? -11.371 -8.090 63.649 1.00 78.81 145 ILE A N 1
ATOM 1163 C CA . ILE A 1 145 ? -10.166 -8.456 64.403 1.00 78.81 145 ILE A CA 1
ATOM 1164 C C . ILE A 1 145 ? -10.375 -8.239 65.906 1.00 78.81 145 ILE A C 1
ATOM 1166 O O . ILE A 1 145 ? -9.987 -9.095 66.698 1.00 78.81 145 ILE A O 1
ATOM 1170 N N . GLN A 1 146 ? -11.010 -7.139 66.322 1.00 81.44 146 GLN A N 1
ATOM 1171 C CA . GLN A 1 146 ? -11.332 -6.893 67.734 1.00 81.44 146 GLN A CA 1
ATOM 1172 C C . GLN A 1 146 ? -12.328 -7.917 68.282 1.00 81.44 146 GLN A C 1
ATOM 1174 O O . GLN A 1 146 ? -12.136 -8.425 69.385 1.00 81.44 146 GLN A O 1
ATOM 1179 N N . THR A 1 147 ? -13.346 -8.269 67.496 1.00 80.69 147 THR A N 1
ATOM 1180 C CA . THR A 1 147 ? -14.341 -9.269 67.902 1.00 80.69 147 THR A CA 1
ATOM 1181 C C . THR A 1 147 ? -13.711 -10.658 68.045 1.00 80.69 147 THR A C 1
ATOM 1183 O O . THR A 1 147 ? -13.956 -11.343 69.035 1.00 80.69 147 THR A O 1
ATOM 1186 N N . LEU A 1 148 ? -12.841 -11.051 67.109 1.00 82.38 148 LEU A N 1
ATOM 1187 C CA . LEU A 1 148 ? -12.109 -12.321 67.167 1.00 82.38 148 LEU A CA 1
ATOM 1188 C C . LEU A 1 148 ? -11.128 -12.369 68.345 1.00 82.38 148 LEU A C 1
ATOM 1190 O O . LEU A 1 148 ? -11.065 -13.380 69.037 1.00 82.38 148 LEU A O 1
ATOM 1194 N N . ARG A 1 149 ? -10.409 -11.273 68.623 1.00 83.94 149 ARG A N 1
ATOM 1195 C CA . ARG A 1 149 ? -9.524 -11.177 69.798 1.00 83.94 149 ARG A CA 1
ATOM 1196 C C . ARG A 1 149 ? -10.300 -11.327 71.106 1.00 83.94 149 ARG A C 1
ATOM 1198 O O . ARG A 1 149 ? -9.920 -12.142 71.935 1.00 83.94 149 ARG A O 1
ATOM 1205 N N . ALA A 1 150 ? -11.431 -10.634 71.245 1.00 83.12 150 ALA A N 1
ATOM 1206 C CA . ALA A 1 150 ? -12.284 -10.753 72.428 1.00 83.12 150 ALA A CA 1
ATOM 1207 C C . ALA A 1 150 ? -12.841 -12.177 72.620 1.00 83.12 150 ALA A C 1
ATOM 1209 O O . ALA A 1 150 ? -12.970 -12.649 73.747 1.00 83.12 150 ALA A O 1
ATOM 1210 N N . GLN A 1 151 ? -13.150 -12.881 71.526 1.00 83.06 151 GLN A N 1
ATOM 1211 C CA . GLN A 1 151 ? -13.581 -14.282 71.570 1.00 83.06 151 GLN A CA 1
ATOM 1212 C C . GLN A 1 151 ? -12.449 -15.236 71.974 1.00 83.06 151 GLN A C 1
ATOM 1214 O O . GLN A 1 151 ? -12.704 -16.180 72.718 1.00 83.06 151 GLN A O 1
ATOM 1219 N N . MET A 1 152 ? -11.213 -14.987 71.529 1.00 80.69 152 MET A N 1
ATOM 1220 C CA . MET A 1 152 ? -10.040 -15.772 71.933 1.00 80.69 152 MET A CA 1
ATOM 1221 C C . MET A 1 152 ? -9.708 -15.576 73.419 1.00 80.69 152 MET A C 1
ATOM 1223 O O . MET A 1 152 ? -9.528 -16.563 74.127 1.00 80.69 152 MET A O 1
ATOM 1227 N N . ASP A 1 153 ? -9.747 -14.336 73.917 1.00 80.88 153 ASP A N 1
ATOM 1228 C CA . ASP A 1 153 ? -9.518 -14.029 75.338 1.00 80.88 153 ASP A CA 1
ATOM 1229 C C . ASP A 1 153 ? -10.590 -14.670 76.249 1.00 80.88 153 ASP A C 1
ATOM 1231 O O . ASP A 1 153 ? -10.303 -15.166 77.345 1.00 80.88 153 ASP A O 1
ATOM 1235 N N . ALA A 1 154 ? -11.846 -14.713 75.790 1.00 76.38 154 ALA A N 1
ATOM 1236 C CA . ALA A 1 154 ? -12.937 -15.397 76.489 1.00 76.38 154 ALA A CA 1
ATOM 1237 C C . ALA A 1 154 ? -12.774 -16.931 76.495 1.00 76.38 154 ALA A C 1
ATOM 1239 O O . ALA A 1 154 ? -13.211 -17.601 77.431 1.00 76.38 154 ALA A O 1
ATOM 1240 N N . MET A 1 155 ? -12.139 -17.495 75.465 1.00 73.00 155 MET A N 1
ATOM 1241 C CA . MET A 1 155 ? -11.847 -18.925 75.394 1.00 73.00 155 MET A CA 1
ATOM 1242 C C . MET A 1 155 ? -10.702 -19.301 76.337 1.00 73.00 155 MET A C 1
ATOM 1244 O O . MET A 1 155 ? -10.845 -20.260 77.089 1.00 73.00 155 MET A O 1
ATOM 1248 N N . ASP A 1 156 ? -9.629 -18.506 76.373 1.00 69.50 156 ASP A N 1
ATOM 1249 C CA . ASP A 1 156 ? -8.471 -18.738 77.246 1.00 69.50 156 ASP A CA 1
ATOM 1250 C C . ASP A 1 156 ? -8.821 -18.618 78.737 1.00 69.50 156 ASP A C 1
ATOM 1252 O O . ASP A 1 156 ? -8.328 -19.381 79.571 1.00 69.50 156 ASP A O 1
ATOM 1256 N N . THR A 1 157 ? -9.733 -17.711 79.091 1.00 67.88 157 THR A N 1
ATOM 1257 C CA . THR A 1 157 ? -10.241 -17.589 80.469 1.00 67.88 157 THR A CA 1
ATOM 1258 C C . THR A 1 157 ? -11.128 -18.766 80.887 1.00 67.88 157 THR A C 1
ATOM 1260 O O . THR A 1 157 ? -11.112 -19.152 82.058 1.00 67.88 157 THR A O 1
ATOM 1263 N N . ALA A 1 158 ? -11.843 -19.396 79.950 1.00 59.22 158 ALA A N 1
ATOM 1264 C CA . ALA A 1 158 ? -12.637 -20.595 80.216 1.00 59.22 158 ALA A CA 1
ATOM 1265 C C . ALA A 1 158 ? -11.770 -21.855 80.413 1.00 59.22 158 ALA A C 1
ATOM 1267 O O . ALA A 1 158 ? -12.115 -22.713 81.226 1.00 59.22 158 ALA A O 1
ATOM 1268 N N . THR A 1 159 ? -10.622 -21.963 79.735 1.00 56.94 159 THR A N 1
ATOM 1269 C CA . THR A 1 159 ? -9.694 -23.102 79.879 1.00 56.94 159 THR A CA 1
ATOM 1270 C C . THR A 1 159 ? -8.946 -23.103 81.212 1.00 56.94 159 THR A C 1
ATOM 1272 O O . THR A 1 159 ? -8.647 -24.172 81.743 1.00 56.94 159 THR A O 1
ATOM 1275 N N . VAL A 1 160 ? -8.678 -21.931 81.795 1.00 56.16 160 VAL A N 1
ATOM 1276 C CA . VAL A 1 160 ? -7.985 -21.811 83.094 1.00 56.16 160 VAL A CA 1
ATOM 1277 C C . VAL A 1 160 ? -8.900 -22.173 84.280 1.00 56.16 160 VAL A C 1
ATOM 1279 O O . VAL A 1 160 ? -8.412 -22.614 85.317 1.00 56.16 160 VAL A O 1
ATOM 1282 N N . GLY A 1 161 ? -10.227 -22.080 84.129 1.00 51.94 161 GLY A N 1
ATOM 1283 C CA . GLY A 1 161 ? -11.202 -22.394 85.187 1.00 51.94 161 GLY A CA 1
ATOM 1284 C C . GLY A 1 161 ? -11.482 -23.885 85.434 1.00 51.94 161 GLY A C 1
ATOM 1285 O O . GLY A 1 161 ? -12.178 -24.211 86.391 1.00 51.94 161 GLY A O 1
ATOM 1286 N N . VAL A 1 162 ? -10.963 -24.793 84.599 1.00 50.88 162 VAL A N 1
ATOM 1287 C CA . VAL A 1 162 ? -11.206 -26.253 84.699 1.00 50.88 162 VAL A CA 1
ATOM 1288 C C . VAL A 1 162 ? -10.035 -26.997 85.371 1.00 50.88 162 VAL A C 1
ATOM 1290 O O . VAL A 1 162 ? -10.132 -28.190 85.642 1.00 50.88 162 VAL A O 1
ATOM 1293 N N . ALA A 1 163 ? -8.935 -26.303 85.684 1.00 47.91 163 ALA A N 1
ATOM 1294 C CA . ALA A 1 163 ? -7.723 -26.882 86.274 1.00 47.91 163 ALA A CA 1
ATOM 1295 C C . ALA A 1 163 ? -7.490 -26.481 87.750 1.00 47.91 163 ALA A C 1
ATOM 1297 O O . ALA A 1 163 ? -6.341 -26.293 88.154 1.00 47.91 163 ALA A O 1
ATOM 1298 N N . ALA A 1 164 ? -8.562 -26.343 88.539 1.00 40.38 164 ALA A N 1
ATOM 1299 C CA . ALA A 1 164 ? -8.509 -26.158 89.995 1.00 40.38 164 ALA A CA 1
ATOM 1300 C C . ALA A 1 164 ? -9.156 -27.340 90.727 1.00 40.38 164 ALA A C 1
ATOM 1302 O O . ALA A 1 164 ? -10.249 -27.769 90.293 1.00 40.38 164 ALA A O 1
#

Foldseek 3Di:
DLQLPDDCVLFKDKDFWADQQQQFDVSWGEAAPVVQVVQVVVVVVVDDPVDPDDDDQTSHHDDDRHHQGRCCRPVCNSRHDIDMDGDDLVPGDPSNVQQFPDWDQDPVGIDTDGDDSVVVVVVVCVVVVVDDPPDPPPPPVVNVVVVVVVVVVVVVVVVVVVPD

pLDDT: mean 87.59, std 12.7, range [40.38, 97.88]

Radius of gyration: 36.41 Å; chains: 1; bounding box: 46×44×130 Å

Sequence (164 aa):
RQIATADQRELIEYRRTACRYCHGRSYDYQRTRGELAKDRRAWESQQTRASKDNFDEAGGDGFNATRDPHPECPECFGEGVERVYVHDTRRLSASALCLYAGVKVTKDGIEVKMHDQRATLVDIARHLGMFEERVPDTETDDARIQTLRAQMDAMDTATVGVAA

Secondary structure (DSSP, 8-state):
-GGGG--GGGTEEEEEE--TTTTSGGGPPPPPHHHHHHHHHHHHHH-BTTB-PPP--TT-S---TTSPPPTT-TTTTT--EEEEEE--GGG--HHHHHHEEEEEE-SS-EEEEE--HHHHHHHHHHHTT-S------SS-HHHHHHHHHHHHHHHHHHHHTT--